Protein AF-A0A534VA38-F1 (afdb_monomer)

Radius of gyration: 31.65 Å; Cα contacts (8 Å, |Δi|>4): 161; chains: 1; bounding box: 47×106×85 Å

Nearest PDB structures (foldseek):
  6gz8-assembly1_A  TM=5.836E-01  e=7.427E-01  Bacillus subtilis subsp. subtilis str. 168
  6gzb-assembly2_B  TM=6.124E-01  e=1.346E+00  Bacillus subtilis subsp. subtilis str. 168
  6gzb-assembly4_D  TM=6.054E-01  e=1.346E+00  Bacillus subtilis subsp. subtilis str. 168
  4g1i-assembly1_A  TM=5.862E-01  e=1.874E+00  Salmonella enterica subsp. enterica serovar Typhimurium
  5fkv-assembly1_E  TM=4.059E-01  e=9.674E-01  Escherichia coli K-12

Foldseek 3Di:
DDDDDDDDPDDPDDPDPPDVDQDAPVRLQVVCVDPVVVLCFFPHWDQDPVHNLEIETEGEPSVQVDDQVVNQVVQLVSQVSSVVRGPVHDYFYAHNVPRHGQWDQDPPRHTPGGHHDPPPSDDDDDDDDPPPPPDDDDDDDDDDDDDDDDDD

Structure (mmCIF, N/CA/C/O backbone):
data_AF-A0A534VA38-F1
#
_entry.id   AF-A0A534VA38-F1
#
loop_
_atom_site.group_PDB
_atom_site.id
_atom_site.type_symbol
_atom_site.label_atom_id
_atom_site.label_alt_id
_atom_site.label_comp_id
_atom_site.label_asym_id
_atom_site.label_entity_id
_atom_site.label_seq_id
_atom_site.pdbx_PDB_ins_code
_atom_site.Cartn_x
_atom_site.Cartn_y
_atom_site.Cartn_z
_atom_site.occupancy
_atom_site.B_iso_or_equiv
_atom_site.auth_seq_id
_atom_site.auth_comp_id
_atom_site.auth_asym_id
_atom_site.auth_atom_id
_atom_site.pdbx_PDB_model_num
ATOM 1 N N . MET A 1 1 ? -17.160 29.986 -52.083 1.00 41.97 1 MET A N 1
ATOM 2 C CA . MET A 1 1 ? -15.938 30.400 -51.354 1.00 41.97 1 MET A CA 1
ATOM 3 C C . MET A 1 1 ? -16.277 31.728 -50.688 1.00 41.97 1 MET A C 1
ATOM 5 O O . MET A 1 1 ? -16.712 32.605 -51.406 1.00 41.97 1 MET A O 1
ATOM 9 N N . SER A 1 2 ? -16.278 31.955 -49.379 1.00 42.88 2 SER A N 1
ATOM 10 C CA . SER A 1 2 ? -15.737 31.223 -48.239 1.00 42.88 2 SER A CA 1
ATOM 11 C C . SER A 1 2 ? -16.537 31.623 -46.991 1.00 42.88 2 SER A C 1
ATOM 13 O O . SER A 1 2 ? -16.821 32.799 -46.785 1.00 42.88 2 SER A O 1
ATOM 15 N N . ARG A 1 3 ? -16.913 30.637 -46.170 1.00 48.59 3 ARG A N 1
ATOM 16 C CA . ARG A 1 3 ? -17.421 30.827 -44.805 1.00 48.59 3 ARG A CA 1
ATOM 17 C C . ARG A 1 3 ? -16.218 31.032 -43.886 1.00 48.59 3 ARG A C 1
ATOM 19 O O . ARG A 1 3 ? -15.395 30.126 -43.824 1.00 48.59 3 ARG A O 1
ATOM 26 N N . GLN A 1 4 ? -16.141 32.129 -43.136 1.00 45.59 4 GLN A N 1
ATOM 27 C CA . GLN A 1 4 ? -15.355 32.161 -41.898 1.00 45.59 4 GLN A CA 1
ATOM 28 C C . GLN A 1 4 ? -16.128 32.910 -40.810 1.00 45.59 4 GLN A C 1
ATOM 30 O O . GLN A 1 4 ? -16.212 34.132 -40.790 1.00 45.59 4 GLN A O 1
ATOM 35 N N . LEU A 1 5 ? -16.728 32.110 -39.927 1.00 49.44 5 LEU A N 1
ATOM 36 C CA . LEU A 1 5 ? -17.159 32.485 -38.587 1.00 49.44 5 LEU A C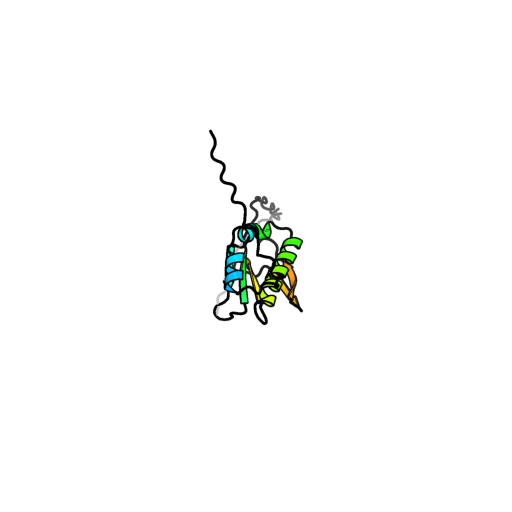A 1
ATOM 37 C C . LEU A 1 5 ? -15.902 32.596 -37.719 1.00 49.44 5 LEU A C 1
ATOM 39 O O . LEU A 1 5 ? -15.203 31.601 -37.538 1.00 49.44 5 LEU A O 1
ATOM 43 N N . ALA A 1 6 ? -15.627 33.779 -37.179 1.00 48.03 6 ALA A N 1
ATOM 44 C CA . ALA A 1 6 ? -14.653 33.959 -36.112 1.00 48.03 6 ALA A CA 1
ATOM 45 C C . ALA A 1 6 ? -15.415 34.130 -34.794 1.00 48.03 6 ALA A C 1
ATOM 47 O O . ALA A 1 6 ? -15.895 35.212 -34.472 1.00 48.03 6 ALA A O 1
ATOM 48 N N . VAL A 1 7 ? -15.543 33.036 -34.044 1.00 48.75 7 VAL A N 1
ATOM 49 C CA . VAL A 1 7 ? -15.891 33.066 -32.622 1.00 48.75 7 VAL A CA 1
ATOM 50 C C . VAL A 1 7 ? -14.813 32.268 -31.907 1.00 48.75 7 VAL A C 1
ATOM 52 O O . VAL A 1 7 ? -14.819 31.042 -31.939 1.00 48.75 7 VAL A O 1
ATOM 55 N N . VAL A 1 8 ? -13.871 32.966 -31.280 1.00 48.62 8 VAL A N 1
ATOM 56 C CA . VAL A 1 8 ? -13.000 32.386 -30.252 1.00 48.62 8 VAL A CA 1
ATOM 57 C C . VAL A 1 8 ? -13.015 33.353 -29.079 1.00 48.62 8 VAL A C 1
ATOM 59 O O . VAL A 1 8 ? -12.177 34.236 -28.949 1.00 48.62 8 VAL A O 1
ATOM 62 N N . ALA A 1 9 ? -14.042 33.205 -28.252 1.00 53.12 9 ALA A N 1
ATOM 63 C CA . ALA A 1 9 ? -14.133 33.814 -26.938 1.00 53.12 9 ALA A CA 1
ATOM 64 C C . ALA A 1 9 ? -14.552 32.717 -25.962 1.00 53.12 9 ALA A C 1
ATOM 66 O O . ALA A 1 9 ? -15.729 32.569 -25.658 1.00 53.12 9 ALA A O 1
ATOM 67 N N . LEU A 1 10 ? -13.592 31.905 -25.523 1.00 51.31 10 LEU A N 1
ATOM 68 C CA . LEU A 1 10 ? -13.728 31.135 -24.293 1.00 51.31 10 LEU A CA 1
ATOM 69 C C . LEU A 1 10 ? -12.355 30.610 -23.887 1.00 51.31 10 LEU A C 1
ATOM 71 O O . LEU A 1 10 ? -11.837 29.718 -24.542 1.00 51.31 10 LEU A O 1
ATOM 75 N N . LEU A 1 11 ? -11.773 31.196 -22.844 1.00 50.47 11 LEU A N 1
ATOM 76 C CA . LEU A 1 11 ? -10.856 30.552 -21.892 1.00 50.47 11 LEU A CA 1
ATOM 77 C C . LEU A 1 11 ? -10.619 31.541 -20.736 1.00 50.47 11 LEU A C 1
ATOM 79 O O . LEU A 1 11 ? -9.504 31.946 -20.424 1.00 50.47 11 LEU A O 1
ATOM 83 N N . ALA A 1 12 ? -11.723 31.974 -20.126 1.00 50.97 12 ALA A N 1
ATOM 84 C CA . ALA A 1 12 ? -11.720 32.583 -18.807 1.00 50.97 12 ALA A CA 1
ATOM 85 C C . ALA A 1 12 ? -12.235 31.533 -17.817 1.00 50.97 12 ALA A C 1
ATOM 87 O O . ALA A 1 12 ? -13.340 31.023 -17.982 1.00 50.97 12 ALA A O 1
ATOM 88 N N . GLY A 1 13 ? -11.432 31.245 -16.795 1.00 47.72 13 GLY A N 1
ATOM 89 C CA . GLY A 1 13 ? -11.852 30.504 -15.608 1.00 47.72 13 GLY A CA 1
ATOM 90 C C . GLY A 1 13 ? -11.360 29.064 -15.563 1.00 47.72 13 GLY A C 1
ATOM 91 O O . GLY A 1 13 ? -11.971 28.197 -16.167 1.00 47.72 13 GLY A O 1
ATOM 92 N N . LEU A 1 14 ? -10.270 28.834 -14.820 1.00 46.56 14 LEU A N 1
ATOM 93 C CA . LEU A 1 14 ? -10.012 27.662 -13.956 1.00 46.56 14 LEU A CA 1
ATOM 94 C C . LEU A 1 14 ? -8.657 27.855 -13.236 1.00 46.56 14 LEU A C 1
ATOM 96 O O . LEU A 1 14 ? -7.781 27.001 -13.245 1.00 46.56 14 LEU A O 1
ATOM 100 N N . GLY A 1 15 ? -8.463 29.030 -12.632 1.00 47.91 15 GLY A N 1
ATOM 101 C CA . GLY A 1 15 ? -7.342 29.316 -11.733 1.00 47.91 15 GLY A CA 1
ATOM 102 C C . GLY A 1 15 ? -7.825 29.335 -10.287 1.00 47.91 15 GLY A C 1
ATOM 103 O O . GLY A 1 15 ? -7.873 30.397 -9.678 1.00 47.91 15 GLY A O 1
ATOM 104 N N . GLY A 1 16 ? -8.272 28.189 -9.770 1.00 43.69 16 GLY A N 1
ATOM 105 C CA . GLY A 1 16 ? -8.520 28.007 -8.337 1.00 43.69 16 GLY A CA 1
ATOM 106 C C . GLY A 1 16 ? -7.229 27.576 -7.630 1.00 43.69 16 GLY A C 1
ATOM 107 O O . GLY A 1 16 ? -6.406 26.907 -8.258 1.00 43.69 16 GLY A O 1
ATOM 108 N N . PRO A 1 17 ? -7.015 27.939 -6.352 1.00 48.00 17 PRO A N 1
ATOM 109 C CA . PRO A 1 17 ? -5.845 27.490 -5.609 1.00 48.00 17 PRO A CA 1
ATOM 110 C C . PRO A 1 17 ? -5.873 25.961 -5.545 1.00 48.00 17 PRO A C 1
ATOM 112 O O . PRO A 1 17 ? -6.922 25.376 -5.275 1.00 48.00 17 PRO A O 1
ATOM 115 N N . ALA A 1 18 ? -4.734 25.318 -5.801 1.00 51.53 18 ALA A N 1
ATOM 116 C CA . ALA A 1 18 ? -4.559 23.887 -5.603 1.00 51.53 18 ALA A CA 1
ATOM 117 C C . ALA A 1 18 ? -4.706 23.570 -4.105 1.00 51.53 18 ALA A C 1
ATOM 119 O O . ALA A 1 18 ? -3.726 23.488 -3.367 1.00 51.53 18 ALA A O 1
ATOM 120 N N . ALA A 1 19 ? -5.946 23.445 -3.634 1.00 44.72 19 ALA A N 1
ATOM 121 C CA . ALA A 1 19 ? -6.237 22.737 -2.407 1.00 44.72 19 ALA A CA 1
ATOM 122 C C . ALA A 1 19 ? -5.613 21.355 -2.582 1.00 44.72 19 ALA A C 1
ATOM 124 O O . ALA A 1 19 ? -5.896 20.685 -3.567 1.00 44.72 19 ALA A O 1
ATOM 125 N N . ALA A 1 20 ? -4.730 20.937 -1.682 1.00 55.28 20 ALA A N 1
ATOM 126 C CA . ALA A 1 20 ? -4.349 19.537 -1.596 1.00 55.28 20 ALA A CA 1
ATOM 127 C C . ALA A 1 20 ? -5.652 18.750 -1.384 1.00 55.28 20 ALA A C 1
ATOM 129 O O . ALA A 1 20 ? -6.248 18.799 -0.308 1.00 55.28 20 ALA A O 1
ATOM 130 N N . HIS A 1 21 ? -6.185 18.190 -2.467 1.00 65.25 21 HIS A N 1
ATOM 131 C CA . HIS A 1 21 ? -7.550 17.694 -2.503 1.00 65.25 21 HIS A CA 1
ATOM 132 C C . HIS A 1 21 ? -7.636 16.498 -1.552 1.00 65.25 21 HIS A C 1
ATOM 134 O O . HIS A 1 21 ? -7.010 15.468 -1.799 1.00 65.25 21 HIS A O 1
ATOM 140 N N . TRP A 1 22 ? -8.400 16.638 -0.467 1.00 82.44 22 TRP A N 1
ATOM 141 C CA . TRP A 1 22 ? -8.819 15.490 0.329 1.00 82.44 22 TRP A CA 1
ATOM 142 C C . TRP A 1 22 ? -9.611 14.544 -0.579 1.00 82.44 22 TRP A C 1
ATOM 144 O O . TRP A 1 22 ? -10.569 14.955 -1.237 1.00 82.44 22 TRP A O 1
ATOM 154 N N . LEU A 1 23 ? -9.195 13.285 -0.630 1.00 89.88 23 LEU A N 1
ATOM 155 C CA . LEU A 1 23 ? -9.859 12.216 -1.360 1.00 89.88 23 LEU A CA 1
ATOM 156 C C . LEU A 1 23 ? -10.719 11.416 -0.391 1.00 89.88 23 LEU A C 1
ATOM 158 O O . LEU A 1 23 ? -10.258 11.011 0.677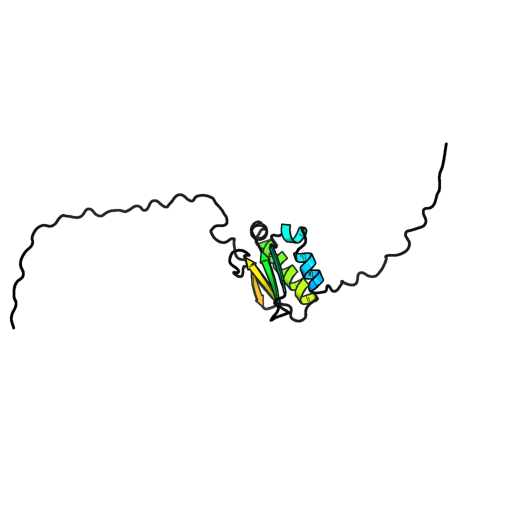 1.00 89.88 23 LEU A O 1
ATOM 162 N N . SER A 1 24 ? -11.961 11.133 -0.778 1.00 92.62 24 SER A N 1
ATOM 163 C CA . SER A 1 24 ? -12.753 10.162 -0.032 1.00 92.62 24 SER A CA 1
ATOM 164 C C . SER A 1 24 ? -12.089 8.778 -0.095 1.00 92.62 24 SER A C 1
ATOM 166 O O . SER A 1 24 ? -11.405 8.461 -1.078 1.00 92.62 24 SER A O 1
ATOM 168 N N . PRO A 1 25 ? -12.304 7.915 0.911 1.00 93.31 25 PRO A N 1
ATOM 169 C CA . PRO A 1 25 ? -11.849 6.529 0.862 1.00 93.31 25 PRO A CA 1
ATOM 170 C C . PRO A 1 25 ? -12.231 5.810 -0.436 1.00 93.31 25 PRO A C 1
ATOM 172 O O . PRO A 1 25 ? -11.432 5.078 -1.010 1.00 93.31 25 PRO A O 1
ATOM 175 N N . GLU A 1 26 ? -13.441 6.058 -0.924 1.00 94.19 26 GLU A N 1
ATOM 176 C CA . GLU A 1 26 ? -13.994 5.463 -2.134 1.00 94.19 26 GLU A CA 1
ATOM 177 C C . GLU A 1 26 ? -13.261 5.958 -3.393 1.00 94.19 26 GLU A C 1
ATOM 179 O O . GLU A 1 26 ? -13.010 5.170 -4.303 1.00 94.19 26 GLU A O 1
ATOM 184 N N . ALA A 1 27 ? -12.833 7.226 -3.426 1.00 94.75 27 ALA A N 1
ATOM 185 C CA . ALA A 1 27 ? -12.008 7.756 -4.512 1.00 94.75 27 ALA A CA 1
ATOM 186 C C . ALA A 1 27 ? -10.600 7.135 -4.522 1.00 94.75 27 ALA A C 1
ATOM 188 O O . ALA A 1 27 ? -10.076 6.817 -5.589 1.00 94.75 27 ALA A O 1
ATOM 189 N N . ILE A 1 28 ? -10.007 6.904 -3.343 1.00 95.50 28 ILE A N 1
ATOM 190 C CA . ILE A 1 28 ? -8.715 6.208 -3.218 1.00 95.50 28 ILE A CA 1
ATOM 191 C C . ILE A 1 28 ? -8.837 4.764 -3.723 1.00 95.50 28 ILE A C 1
ATOM 193 O O . ILE A 1 28 ? -7.968 4.295 -4.457 1.00 95.50 28 ILE A O 1
ATOM 197 N N . LEU A 1 29 ? -9.921 4.062 -3.376 1.00 96.12 29 LEU A N 1
ATOM 198 C CA . LEU A 1 29 ? -10.181 2.708 -3.874 1.00 96.12 29 LEU A CA 1
ATOM 199 C C . LEU A 1 29 ? -10.336 2.687 -5.400 1.00 96.12 29 LEU A C 1
ATOM 201 O O . LEU A 1 29 ? -9.672 1.892 -6.059 1.00 96.12 29 LEU A O 1
ATOM 205 N N . ALA A 1 30 ? -11.113 3.612 -5.971 1.00 94.62 30 ALA A N 1
ATOM 206 C CA . ALA A 1 30 ? -11.258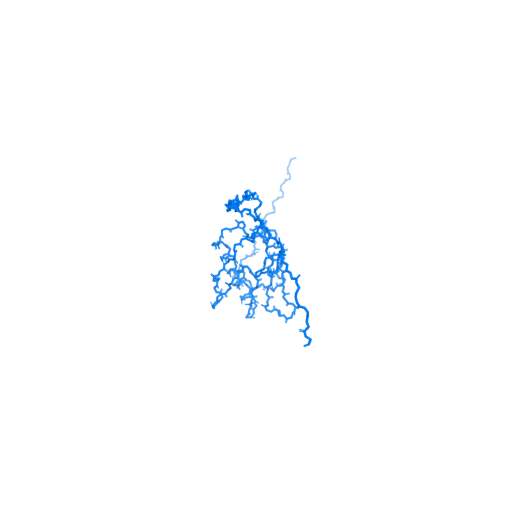 3.733 -7.422 1.00 94.62 30 ALA A CA 1
ATOM 207 C C . ALA A 1 30 ? -9.913 4.000 -8.125 1.00 94.62 30 ALA A C 1
ATOM 209 O O . ALA A 1 30 ? -9.644 3.452 -9.194 1.00 94.62 30 ALA A O 1
ATOM 210 N N . GLN A 1 31 ? -9.030 4.796 -7.512 1.00 93.62 31 GLN A N 1
ATOM 211 C CA . GLN A 1 31 ? -7.676 5.013 -8.020 1.00 93.62 31 GLN A CA 1
ATOM 212 C C . GLN A 1 31 ? -6.826 3.735 -7.958 1.00 93.62 31 GLN A C 1
ATOM 214 O O . GLN A 1 31 ? -6.074 3.458 -8.891 1.00 93.62 31 GLN A O 1
ATOM 219 N N . LEU A 1 32 ? -6.937 2.942 -6.893 1.00 95.50 32 LEU A N 1
ATOM 220 C CA . LEU A 1 32 ? -6.211 1.675 -6.757 1.00 95.50 32 LEU A CA 1
ATOM 221 C C . LEU A 1 32 ? -6.735 0.571 -7.687 1.00 95.50 32 LEU A C 1
ATOM 223 O O . LEU A 1 32 ? -5.996 -0.365 -7.982 1.00 95.50 32 LEU A O 1
ATOM 227 N N . ASP A 1 33 ? -7.961 0.702 -8.189 1.00 93.19 33 ASP A N 1
ATOM 228 C CA . ASP A 1 33 ? -8.518 -0.181 -9.217 1.00 93.19 33 ASP A CA 1
ATOM 229 C C . ASP A 1 33 ? -8.215 0.270 -10.655 1.00 93.19 33 ASP A C 1
ATOM 231 O O . ASP A 1 33 ? -8.493 -0.472 -11.597 1.00 93.19 33 ASP A O 1
ATOM 235 N N . SER A 1 34 ? -7.604 1.444 -10.839 1.00 92.69 34 SER A N 1
ATOM 236 C CA . SER A 1 34 ? -7.271 1.990 -12.159 1.00 92.69 34 SER A CA 1
ATOM 237 C C . SER A 1 34 ? -6.123 1.250 -12.863 1.00 92.69 34 SER A C 1
ATOM 239 O O . SER A 1 34 ? -5.243 0.677 -12.219 1.00 92.69 34 SER A O 1
ATOM 241 N N . GLU A 1 35 ? -6.076 1.337 -14.197 1.00 93.31 35 GLU A N 1
ATOM 242 C CA . GLU A 1 35 ? -5.012 0.750 -15.034 1.00 93.31 35 GLU A CA 1
ATOM 243 C C . GLU A 1 35 ? -3.579 1.076 -14.554 1.00 93.31 35 GLU A C 1
ATOM 245 O O . GLU A 1 35 ? -2.771 0.153 -14.430 1.00 93.31 35 GLU A O 1
ATOM 250 N N . PRO A 1 36 ? -3.230 2.329 -14.186 1.00 91.31 36 PRO A N 1
ATOM 251 C CA . PRO A 1 36 ? -1.919 2.624 -13.607 1.00 91.31 36 PRO A CA 1
ATOM 252 C C . PRO A 1 36 ? -1.595 1.816 -12.344 1.00 91.31 36 PRO A C 1
ATOM 254 O O . PRO A 1 36 ? -0.461 1.371 -12.171 1.00 91.31 36 PRO A O 1
ATOM 257 N N . ALA A 1 37 ? -2.570 1.602 -11.458 1.00 91.50 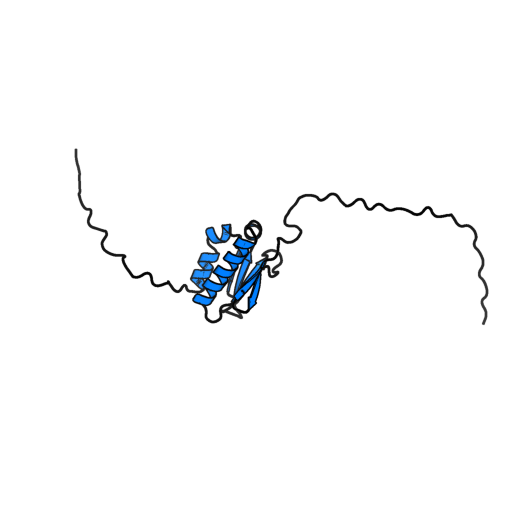37 ALA A N 1
ATOM 258 C CA . ALA A 1 37 ? -2.374 0.798 -10.256 1.00 91.50 37 ALA A CA 1
ATOM 259 C C . ALA A 1 37 ? -2.264 -0.700 -10.589 1.00 9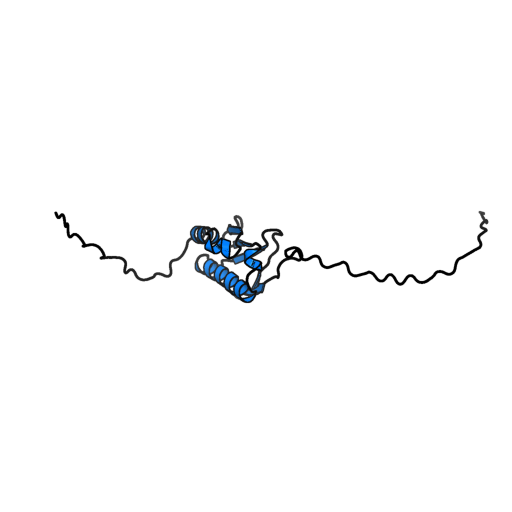1.50 37 ALA A C 1
ATOM 261 O O . ALA A 1 37 ? -1.427 -1.398 -10.009 1.00 91.50 37 ALA A O 1
ATOM 262 N N . ARG A 1 38 ? -3.025 -1.181 -11.582 1.00 93.19 38 ARG A N 1
ATOM 263 C CA . ARG A 1 38 ? -2.894 -2.546 -12.121 1.00 93.19 38 ARG A CA 1
ATOM 264 C C . ARG A 1 38 ? -1.504 -2.801 -12.699 1.00 93.19 38 ARG A C 1
ATOM 266 O O . ARG A 1 38 ? -0.917 -3.846 -12.427 1.00 93.19 38 ARG A O 1
ATOM 273 N N . ALA A 1 39 ? -0.922 -1.823 -13.393 1.00 92.31 39 ALA A N 1
ATOM 274 C CA . ALA A 1 39 ? 0.445 -1.905 -13.912 1.00 92.31 39 ALA A CA 1
ATOM 275 C C . ALA A 1 39 ? 1.513 -2.002 -12.803 1.00 92.31 39 ALA A C 1
ATOM 277 O O . ALA A 1 39 ? 2.572 -2.591 -13.014 1.00 92.31 39 ALA A O 1
ATOM 278 N N . LEU A 1 40 ? 1.229 -1.479 -11.603 1.00 92.62 40 LEU A N 1
ATOM 279 C CA . LEU A 1 40 ? 2.061 -1.651 -10.401 1.00 92.62 40 LEU A CA 1
ATOM 280 C C . LEU A 1 40 ? 1.810 -2.991 -9.683 1.00 92.62 40 LEU A C 1
ATOM 282 O O . LEU A 1 40 ? 2.384 -3.251 -8.624 1.00 92.62 40 LEU A O 1
ATOM 286 N N . GLY A 1 41 ? 0.952 -3.842 -10.245 1.00 96.25 41 GLY A N 1
ATOM 287 C CA . GLY A 1 41 ? 0.606 -5.150 -9.711 1.00 96.25 41 GLY A CA 1
ATOM 288 C C . GLY A 1 41 ? -0.452 -5.133 -8.619 1.00 96.25 41 GLY A C 1
ATOM 289 O O . GLY A 1 41 ? -0.530 -6.109 -7.882 1.00 96.25 41 GLY A O 1
ATOM 290 N N . VAL A 1 42 ? -1.255 -4.074 -8.476 1.00 97.94 42 VAL A N 1
ATOM 291 C CA . VAL A 1 42 ? -2.447 -4.129 -7.616 1.00 97.94 42 VAL A CA 1
ATOM 292 C C . VAL A 1 42 ? -3.490 -5.031 -8.276 1.00 97.94 42 VAL A C 1
ATOM 294 O O . VAL A 1 42 ? -3.899 -4.796 -9.407 1.00 97.94 42 VAL A O 1
ATOM 297 N N . GLU A 1 43 ? -3.935 -6.068 -7.574 1.00 97.62 43 GLU A N 1
ATOM 298 C CA . GLU A 1 43 ? -4.983 -6.980 -8.048 1.00 97.62 43 GLU A CA 1
ATOM 299 C C . GLU A 1 43 ? -6.353 -6.669 -7.442 1.00 97.62 43 GLU A C 1
ATOM 301 O O . GLU A 1 43 ? -7.397 -6.903 -8.059 1.00 97.62 43 GLU A O 1
ATOM 306 N N . ARG A 1 44 ? -6.369 -6.143 -6.220 1.00 96.75 44 ARG A N 1
ATOM 307 C CA . ARG A 1 44 ? -7.588 -5.701 -5.545 1.00 96.75 44 ARG A CA 1
ATOM 308 C C . ARG A 1 44 ? -7.219 -4.757 -4.415 1.00 96.75 44 ARG A C 1
ATOM 310 O O . ARG A 1 44 ? -6.310 -5.058 -3.645 1.00 96.75 44 ARG A O 1
ATOM 317 N N . ALA A 1 45 ? -7.980 -3.688 -4.249 1.00 97.38 45 ALA A N 1
ATOM 318 C CA . ALA A 1 45 ? -7.954 -2.876 -3.043 1.00 97.38 45 ALA A CA 1
ATOM 319 C C . ALA A 1 45 ? -9.340 -2.872 -2.398 1.00 97.38 45 ALA A C 1
ATOM 321 O O . ALA A 1 45 ? -10.356 -2.844 -3.085 1.00 97.38 45 ALA A O 1
ATOM 322 N N . ALA A 1 46 ? -9.389 -2.942 -1.074 1.00 96.81 46 ALA A N 1
ATOM 323 C CA . ALA A 1 46 ? -10.641 -2.874 -0.337 1.00 96.81 46 ALA A CA 1
ATOM 324 C C . ALA A 1 46 ? -10.419 -2.273 1.045 1.00 96.81 46 ALA A C 1
ATOM 326 O O . ALA A 1 46 ? -9.373 -2.460 1.665 1.00 96.81 46 ALA A O 1
ATOM 327 N N . ARG A 1 47 ? -11.441 -1.588 1.546 1.00 96.31 47 ARG A N 1
ATOM 328 C CA . ARG A 1 47 ? -11.524 -1.209 2.953 1.00 96.31 47 ARG A CA 1
ATOM 329 C C . ARG A 1 47 ? -12.069 -2.393 3.743 1.00 96.31 47 ARG A C 1
ATOM 331 O O . ARG A 1 47 ? -13.026 -3.025 3.301 1.00 96.31 47 ARG A O 1
ATOM 338 N N . ASP A 1 48 ? -11.476 -2.692 4.892 1.00 94.81 48 ASP A N 1
ATOM 339 C CA . ASP A 1 48 ? -12.020 -3.722 5.777 1.00 94.81 48 ASP A CA 1
ATOM 340 C C . ASP A 1 48 ? -13.354 -3.252 6.377 1.00 94.81 48 ASP A C 1
ATOM 342 O O . ASP A 1 48 ? -13.470 -2.129 6.871 1.00 94.81 48 ASP A O 1
ATOM 346 N N . GLU A 1 49 ? -14.375 -4.107 6.328 1.00 91.62 49 GLU A N 1
ATOM 347 C CA . GLU A 1 49 ? -15.727 -3.756 6.783 1.00 91.62 49 GLU A CA 1
ATOM 348 C C . GLU A 1 49 ? -15.799 -3.598 8.306 1.00 91.62 49 GLU A C 1
ATOM 350 O O . GLU A 1 49 ? -16.497 -2.721 8.814 1.00 91.62 49 GLU A O 1
ATOM 355 N N . LYS A 1 50 ? -15.050 -4.427 9.044 1.00 93.81 50 LYS A N 1
ATOM 356 C CA . LYS A 1 50 ? -15.010 -4.403 10.516 1.00 93.81 50 LYS A CA 1
ATOM 357 C C . LYS A 1 50 ? -14.108 -3.289 11.035 1.00 93.81 50 LYS A C 1
ATOM 359 O O . LYS A 1 50 ? -14.325 -2.764 12.124 1.00 93.81 50 LYS A O 1
ATOM 364 N N . THR A 1 51 ? -13.103 -2.925 10.247 1.00 94.44 51 THR A N 1
ATOM 365 C CA . THR A 1 51 ? -12.095 -1.921 10.565 1.00 94.44 51 THR A CA 1
ATOM 366 C C . THR A 1 51 ? -12.011 -0.904 9.425 1.00 94.44 51 THR A C 1
ATOM 368 O O . THR A 1 51 ? -11.067 -0.948 8.641 1.00 94.44 51 THR A O 1
ATOM 371 N N . PRO A 1 52 ? -12.922 0.085 9.344 1.00 92.88 52 PRO A N 1
ATOM 372 C CA . PRO A 1 52 ? -12.954 1.031 8.223 1.00 92.88 52 PRO A CA 1
ATOM 373 C C . PRO A 1 52 ? -11.673 1.859 8.040 1.00 92.88 52 PRO A C 1
ATOM 375 O O . PRO A 1 52 ? -11.413 2.386 6.968 1.00 92.88 52 PRO A O 1
ATOM 378 N N . ARG A 1 53 ? -10.830 1.971 9.071 1.00 95.62 53 ARG A N 1
ATOM 379 C CA . ARG A 1 53 ? -9.508 2.610 8.962 1.00 95.62 53 ARG A CA 1
ATOM 380 C C . ARG A 1 53 ? -8.440 1.731 8.303 1.00 95.62 53 ARG A C 1
ATOM 382 O O . ARG A 1 53 ? -7.325 2.206 8.113 1.00 95.62 53 ARG A O 1
ATOM 389 N N . LEU A 1 54 ? -8.725 0.463 8.016 1.00 96.94 54 LEU A N 1
ATOM 390 C CA . LEU A 1 54 ? -7.798 -0.477 7.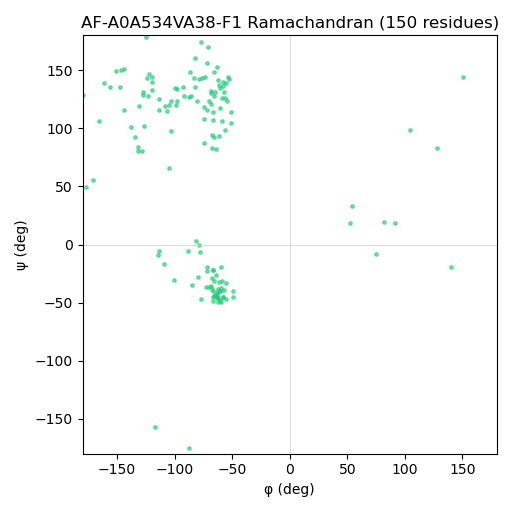395 1.00 96.94 54 LEU A CA 1
ATOM 391 C C . LEU A 1 54 ? -8.077 -0.573 5.894 1.00 96.94 54 LEU A C 1
ATOM 393 O O . LEU A 1 54 ? -9.155 -0.988 5.471 1.00 96.94 54 LEU A O 1
ATOM 397 N N . LEU A 1 55 ? -7.064 -0.234 5.104 1.00 97.88 55 LEU A N 1
ATOM 398 C CA . LEU A 1 55 ? -7.011 -0.474 3.671 1.00 97.88 55 LEU A CA 1
ATOM 399 C C . LEU A 1 55 ? -6.197 -1.745 3.406 1.00 97.88 55 LEU A C 1
ATOM 401 O O . LEU A 1 55 ? -5.034 -1.842 3.794 1.00 97.88 55 LEU A O 1
ATOM 405 N N . VAL A 1 56 ? -6.800 -2.714 2.727 1.00 98.00 56 VAL A N 1
ATOM 406 C CA . VAL A 1 56 ? -6.151 -3.952 2.293 1.00 98.00 56 VAL A CA 1
ATOM 407 C C . VAL A 1 56 ? -5.882 -3.869 0.797 1.00 98.00 56 VAL A C 1
ATOM 409 O O . VAL A 1 56 ? -6.812 -3.751 0.002 1.00 98.00 56 VAL A O 1
ATOM 412 N N . ILE A 1 57 ? -4.613 -3.966 0.411 1.00 98.31 57 ILE A N 1
ATOM 413 C CA . ILE A 1 57 ? -4.162 -3.977 -0.982 1.00 98.31 57 ILE A CA 1
ATOM 414 C C . ILE A 1 57 ? -3.578 -5.358 -1.271 1.00 98.31 57 ILE A C 1
ATOM 416 O O . ILE A 1 57 ? -2.578 -5.757 -0.678 1.00 98.31 57 ILE A O 1
ATOM 420 N N . ARG A 1 58 ? -4.206 -6.098 -2.179 1.00 98.38 58 ARG A N 1
ATOM 421 C CA . ARG A 1 58 ? -3.710 -7.377 -2.687 1.00 98.38 58 ARG A CA 1
ATOM 422 C C . ARG A 1 58 ? -2.887 -7.134 -3.935 1.00 98.38 58 ARG A C 1
ATOM 424 O O . ARG A 1 58 ? -3.357 -6.463 -4.854 1.00 98.38 58 ARG A O 1
ATOM 431 N N . VAL A 1 59 ? -1.674 -7.671 -3.950 1.00 98.31 59 VAL A N 1
ATOM 432 C CA . VAL A 1 59 ? -0.700 -7.465 -5.018 1.00 98.31 59 VAL A CA 1
ATOM 433 C C . VAL A 1 59 ? -0.246 -8.775 -5.653 1.00 98.31 59 VAL A C 1
ATOM 435 O O . VAL A 1 59 ? -0.147 -9.804 -4.984 1.00 98.31 59 VAL A O 1
ATOM 438 N N . GLY A 1 60 ? 0.036 -8.702 -6.948 1.00 96.38 60 GLY A N 1
ATOM 439 C CA . GLY A 1 60 ? 0.418 -9.812 -7.812 1.00 96.38 60 GLY A CA 1
ATOM 440 C C . GLY A 1 60 ? 1.815 -9.684 -8.400 1.00 96.38 60 GLY A C 1
ATOM 441 O O . GLY A 1 60 ? 2.674 -8.962 -7.897 1.00 96.38 60 GLY A O 1
ATOM 442 N N . ASP A 1 61 ? 2.052 -10.359 -9.521 1.00 94.81 61 ASP A N 1
ATOM 443 C CA . ASP A 1 61 ? 3.386 -10.452 -10.129 1.00 94.81 61 ASP A CA 1
ATOM 444 C C . ASP A 1 61 ? 3.971 -9.090 -10.548 1.00 94.81 61 ASP A C 1
ATOM 446 O O . ASP A 1 61 ? 5.177 -8.874 -10.412 1.00 94.81 61 ASP A O 1
ATOM 450 N N . GLY A 1 62 ? 3.131 -8.129 -10.957 1.00 95.12 62 GLY A N 1
ATOM 451 C CA . GLY A 1 62 ? 3.569 -6.763 -11.280 1.00 95.12 62 GLY A CA 1
ATOM 452 C C . GLY A 1 62 ? 4.259 -6.056 -10.107 1.00 95.12 62 GLY A C 1
ATOM 453 O O . GLY A 1 62 ? 5.215 -5.307 -10.305 1.00 95.12 62 GLY A O 1
ATOM 454 N N . TRP A 1 63 ? 3.857 -6.368 -8.871 1.00 97.25 63 TRP A N 1
ATOM 455 C CA . TRP A 1 63 ? 4.513 -5.854 -7.674 1.00 97.25 63 TRP A CA 1
ATOM 456 C C . TRP A 1 63 ? 5.924 -6.410 -7.556 1.00 97.25 63 TRP A C 1
ATOM 458 O O . TRP A 1 63 ? 6.881 -5.660 -7.379 1.00 97.25 63 TRP A O 1
ATOM 468 N N . TYR A 1 64 ? 6.071 -7.724 -7.708 1.00 96.56 64 TYR A N 1
ATOM 469 C CA . TYR A 1 64 ? 7.350 -8.417 -7.575 1.00 96.56 64 TYR A CA 1
ATOM 470 C C . TYR A 1 64 ? 8.323 -8.157 -8.724 1.00 96.56 64 TYR A C 1
ATOM 472 O O . TYR A 1 64 ? 9.532 -8.263 -8.524 1.00 96.56 64 TYR A O 1
ATOM 480 N N . ALA A 1 65 ? 7.820 -7.763 -9.894 1.00 95.38 65 ALA A N 1
ATOM 481 C CA . ALA A 1 65 ? 8.643 -7.292 -11.000 1.00 95.38 65 ALA A CA 1
ATOM 482 C C . ALA A 1 65 ? 9.348 -5.958 -10.681 1.00 95.38 65 ALA A C 1
ATOM 484 O O . ALA A 1 65 ? 10.373 -5.634 -11.286 1.00 95.38 65 ALA A O 1
ATOM 485 N N . MET A 1 66 ? 8.839 -5.179 -9.718 1.00 95.69 66 MET A N 1
ATOM 486 C CA . MET A 1 66 ? 9.473 -3.931 -9.308 1.00 95.69 66 MET A CA 1
ATOM 487 C C . MET A 1 66 ? 10.676 -4.159 -8.375 1.00 95.69 66 MET A C 1
ATOM 489 O O . MET A 1 66 ? 10.612 -4.959 -7.431 1.00 95.69 66 MET A O 1
ATOM 493 N N . PRO A 1 67 ? 11.751 -3.357 -8.524 1.00 95.62 67 PRO A N 1
ATOM 494 C CA . PRO A 1 67 ? 12.842 -3.323 -7.559 1.00 95.62 67 PRO A CA 1
ATOM 495 C C . PRO A 1 67 ? 12.338 -3.085 -6.132 1.00 95.62 67 PRO A C 1
ATOM 497 O O . PRO A 1 67 ? 11.446 -2.265 -5.903 1.00 95.62 67 PRO A O 1
ATOM 500 N N . ALA A 1 68 ? 12.961 -3.739 -5.149 1.00 95.50 68 ALA A N 1
ATOM 501 C CA . ALA A 1 68 ? 12.554 -3.644 -3.745 1.00 95.50 68 ALA A CA 1
ATOM 502 C C . ALA A 1 68 ? 12.515 -2.194 -3.219 1.00 95.50 68 ALA A C 1
ATOM 504 O O . ALA A 1 68 ? 11.664 -1.857 -2.403 1.00 95.50 68 ALA A O 1
ATOM 505 N N . ALA A 1 69 ? 13.403 -1.313 -3.693 1.00 94.00 69 ALA A N 1
ATOM 506 C CA . ALA A 1 69 ? 13.372 0.110 -3.346 1.00 94.00 69 ALA A CA 1
ATOM 507 C C . ALA A 1 69 ? 12.084 0.802 -3.830 1.00 94.00 69 ALA A C 1
ATOM 509 O O . ALA A 1 69 ? 11.428 1.476 -3.042 1.00 94.00 69 ALA A O 1
ATOM 510 N N . LYS A 1 70 ? 11.664 0.562 -5.082 1.00 95.62 70 LYS A N 1
ATOM 511 C CA . LYS A 1 70 ? 10.409 1.111 -5.623 1.00 95.62 70 LYS A CA 1
ATOM 512 C C . LYS A 1 70 ? 9.194 0.579 -4.873 1.00 95.62 70 LYS A C 1
ATOM 514 O O . LYS A 1 70 ? 8.303 1.352 -4.546 1.00 95.62 70 LYS A O 1
ATOM 519 N N . ARG A 1 71 ? 9.192 -0.713 -4.533 1.00 97.50 71 ARG A N 1
ATOM 520 C CA . ARG A 1 71 ? 8.149 -1.320 -3.696 1.00 97.50 71 ARG A CA 1
ATOM 521 C C . ARG A 1 71 ? 8.031 -0.636 -2.333 1.00 97.50 71 ARG A C 1
ATOM 523 O O . ARG A 1 71 ? 6.929 -0.301 -1.915 1.00 97.50 71 ARG A O 1
ATOM 530 N N . ARG A 1 72 ? 9.158 -0.368 -1.661 1.00 96.50 72 ARG A N 1
ATOM 531 C CA . ARG A 1 72 ? 9.165 0.380 -0.390 1.00 96.50 72 ARG A CA 1
ATOM 532 C C . ARG A 1 72 ? 8.567 1.775 -0.555 1.00 96.50 72 ARG A C 1
ATOM 534 O O . ARG A 1 72 ? 7.680 2.137 0.211 1.00 96.50 72 ARG A O 1
ATOM 541 N N . THR A 1 73 ? 9.006 2.527 -1.564 1.00 95.44 73 THR A N 1
ATOM 542 C CA . THR A 1 73 ? 8.463 3.862 -1.856 1.00 95.44 73 THR A CA 1
ATOM 543 C C . THR A 1 73 ? 6.961 3.809 -2.122 1.00 95.44 73 THR A C 1
ATOM 545 O O . THR A 1 73 ? 6.214 4.592 -1.546 1.00 95.44 73 THR A O 1
ATOM 548 N N . GLN A 1 74 ? 6.505 2.853 -2.930 1.00 97.19 74 GLN A N 1
ATOM 549 C CA . GLN A 1 74 ? 5.097 2.714 -3.285 1.00 97.19 74 GLN A CA 1
ATOM 550 C C . GLN A 1 74 ? 4.222 2.351 -2.077 1.00 97.19 74 GLN A C 1
ATOM 552 O O . GLN A 1 74 ? 3.172 2.958 -1.879 1.00 97.19 74 GLN A O 1
ATOM 557 N N . ALA A 1 75 ? 4.660 1.406 -1.239 1.00 97.00 75 ALA A N 1
ATOM 558 C CA . ALA A 1 75 ? 3.949 1.065 -0.007 1.00 97.00 75 ALA A CA 1
ATOM 559 C C . ALA A 1 75 ? 3.887 2.246 0.972 1.00 97.00 75 ALA A C 1
ATOM 561 O O . ALA A 1 75 ? 2.856 2.457 1.611 1.00 97.00 75 ALA A O 1
ATOM 562 N N . GLY A 1 76 ? 4.968 3.028 1.066 1.00 95.94 76 GLY A N 1
ATOM 563 C CA . GLY A 1 76 ? 4.989 4.268 1.838 1.00 95.94 76 GLY A CA 1
ATOM 564 C C . GLY A 1 76 ? 3.967 5.278 1.316 1.00 95.94 76 GLY A C 1
ATOM 565 O O . GLY A 1 76 ? 3.157 5.773 2.094 1.00 95.94 76 GLY A O 1
ATOM 566 N N . ALA A 1 77 ? 3.937 5.502 0.000 1.00 95.38 77 ALA A N 1
ATOM 567 C CA . ALA A 1 77 ? 2.994 6.418 -0.637 1.00 95.38 77 ALA A CA 1
ATOM 568 C C . ALA A 1 77 ? 1.530 6.007 -0.413 1.00 95.38 77 ALA A C 1
ATOM 570 O O . ALA A 1 77 ? 0.690 6.860 -0.143 1.00 95.38 77 ALA A O 1
ATOM 571 N N . TRP A 1 78 ? 1.210 4.709 -0.464 1.00 96.62 78 TRP A N 1
ATOM 572 C CA . TRP A 1 78 ? -0.137 4.227 -0.138 1.00 96.62 78 TRP A CA 1
ATOM 573 C C . TRP A 1 78 ? -0.520 4.497 1.317 1.00 96.62 78 TRP A C 1
ATOM 575 O O . TRP A 1 78 ? -1.636 4.942 1.582 1.00 96.62 78 TRP A O 1
ATOM 585 N N . LEU A 1 79 ? 0.392 4.247 2.262 1.00 96.00 79 LEU A N 1
ATOM 586 C CA . LEU A 1 79 ? 0.135 4.520 3.674 1.00 96.00 79 LEU A CA 1
ATOM 587 C C . LEU A 1 79 ? -0.037 6.016 3.943 1.00 96.00 79 LEU A C 1
ATOM 589 O O . LEU A 1 79 ? -0.937 6.395 4.689 1.00 96.00 79 LEU A O 1
ATOM 593 N N . GLU A 1 80 ? 0.807 6.854 3.349 1.00 94.38 80 GLU A N 1
ATOM 594 C CA . GLU A 1 80 ? 0.728 8.306 3.478 1.00 94.38 80 GLU A CA 1
ATOM 595 C C . GLU A 1 80 ? -0.585 8.839 2.905 1.00 94.38 80 GLU A C 1
ATOM 597 O O . GLU A 1 80 ? -1.318 9.532 3.610 1.00 94.38 80 GLU A O 1
ATOM 602 N N . LEU A 1 81 ? -0.932 8.433 1.679 1.00 94.69 81 LEU A N 1
ATOM 603 C CA . LEU A 1 81 ? -2.189 8.797 1.030 1.00 94.69 81 LEU A CA 1
ATOM 604 C C . LEU A 1 81 ? -3.388 8.420 1.901 1.00 94.69 81 LEU A C 1
ATOM 606 O O . LEU A 1 81 ? -4.288 9.230 2.118 1.00 94.69 81 LEU A O 1
ATOM 610 N N . TRP A 1 82 ? -3.394 7.201 2.435 1.00 95.81 82 TRP A N 1
ATOM 611 C CA . TRP A 1 82 ? -4.486 6.738 3.275 1.00 95.81 82 TRP A CA 1
ATOM 612 C C . TRP A 1 82 ? -4.561 7.500 4.601 1.00 95.81 82 TRP A C 1
ATOM 614 O O . TRP A 1 82 ? -5.633 7.958 4.979 1.00 95.81 82 TRP A O 1
ATOM 624 N N . ARG A 1 83 ? -3.434 7.710 5.291 1.00 94.50 83 ARG A N 1
ATOM 625 C CA . ARG A 1 83 ? -3.392 8.446 6.570 1.00 94.50 83 ARG A CA 1
ATOM 626 C C . ARG A 1 83 ? -3.714 9.926 6.428 1.00 94.50 83 ARG A C 1
ATOM 628 O O . ARG A 1 83 ? -4.217 10.513 7.382 1.00 94.50 83 ARG A O 1
ATOM 635 N N . HIS A 1 84 ? -3.423 10.519 5.274 1.00 94.00 84 HIS A N 1
ATOM 636 C CA . HIS A 1 84 ? -3.782 11.903 4.988 1.00 94.00 84 HIS A CA 1
ATOM 637 C C . HIS A 1 84 ? -5.303 12.093 4.909 1.00 94.00 84 HIS A C 1
ATOM 639 O O . HIS A 1 84 ? -5.803 13.145 5.282 1.00 94.00 84 HIS A O 1
ATOM 645 N N . ASN A 1 85 ? -6.031 11.065 4.463 1.00 95.06 85 ASN A N 1
ATOM 646 C CA . ASN A 1 85 ? -7.467 11.140 4.186 1.00 95.06 85 ASN A CA 1
ATOM 647 C C . ASN A 1 85 ? -8.337 10.376 5.198 1.00 95.06 85 ASN A C 1
ATOM 649 O O . ASN A 1 85 ? -9.546 10.590 5.276 1.00 95.06 85 ASN A O 1
ATOM 653 N N . VAL A 1 86 ? -7.738 9.479 5.984 1.00 94.56 86 VAL A N 1
ATOM 654 C CA . VAL A 1 86 ? -8.416 8.643 6.977 1.00 94.56 86 VAL A CA 1
ATOM 655 C C . VAL A 1 86 ? -7.672 8.713 8.302 1.00 94.56 86 VAL A C 1
ATOM 657 O O . VAL A 1 86 ? -6.509 8.317 8.421 1.00 94.56 86 VAL A O 1
ATOM 660 N N . ALA A 1 87 ? -8.370 9.198 9.330 1.00 91.31 87 ALA A N 1
ATOM 661 C CA . ALA A 1 87 ? -7.821 9.339 10.671 1.00 91.31 87 ALA A CA 1
ATOM 662 C C . ALA A 1 87 ? -7.298 7.993 11.197 1.00 91.31 87 ALA A C 1
ATOM 664 O O . ALA A 1 87 ? -8.018 6.994 11.225 1.00 91.31 87 ALA A O 1
ATOM 665 N N . GLN A 1 88 ? -6.031 7.978 11.627 1.00 90.06 88 GLN A N 1
ATOM 666 C CA . GLN A 1 88 ? -5.333 6.763 12.071 1.00 90.06 88 GLN A CA 1
ATOM 667 C C . GLN A 1 88 ? -5.363 5.628 11.030 1.00 90.06 88 GLN A C 1
ATOM 669 O O . GLN A 1 88 ? -5.418 4.454 11.399 1.00 90.06 88 GLN A O 1
ATOM 674 N N . GLY A 1 89 ? -5.347 5.973 9.739 1.00 94.31 89 GLY A N 1
ATOM 675 C CA . GLY A 1 89 ? -5.358 5.013 8.643 1.00 94.31 89 GLY A CA 1
ATOM 676 C C . GLY A 1 89 ? -4.217 3.993 8.728 1.00 94.31 89 GLY A C 1
ATOM 677 O O . GLY A 1 89 ? -3.073 4.326 9.039 1.00 94.31 89 GLY A O 1
ATOM 678 N N . ILE A 1 90 ? -4.536 2.736 8.432 1.00 94.50 90 ILE A N 1
ATOM 679 C CA . ILE A 1 90 ? -3.608 1.603 8.411 1.00 94.50 90 ILE A CA 1
ATOM 680 C C . ILE A 1 90 ? -3.687 0.951 7.031 1.00 94.50 90 ILE A C 1
ATOM 682 O O . ILE A 1 90 ? -4.772 0.852 6.461 1.00 94.50 90 ILE A O 1
ATOM 686 N N . VAL A 1 91 ? -2.553 0.482 6.510 1.00 97.19 91 VAL A N 1
ATOM 687 C CA . VAL A 1 91 ? -2.487 -0.267 5.251 1.00 97.19 91 VAL A CA 1
ATOM 688 C C . VAL A 1 91 ? -1.923 -1.659 5.509 1.00 97.19 91 VAL A C 1
ATOM 690 O O . VAL A 1 91 ? -0.899 -1.807 6.173 1.00 97.19 91 VAL A O 1
ATOM 693 N N . ALA A 1 92 ? -2.574 -2.675 4.952 1.00 97.25 92 ALA A N 1
ATOM 694 C CA . ALA A 1 92 ? -2.044 -4.024 4.828 1.00 97.25 92 ALA A CA 1
ATOM 695 C C . ALA A 1 92 ? -1.827 -4.334 3.346 1.00 97.25 92 ALA A C 1
ATOM 697 O O . ALA A 1 92 ? -2.756 -4.232 2.547 1.00 97.25 92 ALA A O 1
ATOM 698 N N . VAL A 1 93 ? -0.605 -4.722 2.985 1.00 98.12 93 VAL A N 1
ATOM 699 C CA . VAL A 1 93 ? -0.280 -5.166 1.625 1.00 98.12 93 VAL A CA 1
ATOM 700 C C . VAL A 1 93 ? -0.054 -6.670 1.661 1.00 98.12 93 VAL A C 1
ATOM 702 O O . VAL A 1 93 ? 0.829 -7.140 2.385 1.00 98.12 93 VAL A O 1
ATOM 705 N N . LEU A 1 94 ? -0.863 -7.411 0.908 1.00 97.94 94 LEU A N 1
ATOM 706 C CA . LEU A 1 94 ? -0.901 -8.872 0.909 1.00 97.94 94 LEU A CA 1
ATOM 707 C C . LEU A 1 94 ? -0.567 -9.419 -0.480 1.00 97.94 94 LEU A C 1
ATOM 709 O O . LEU A 1 94 ? -0.980 -8.839 -1.479 1.00 97.94 94 LEU A O 1
ATOM 713 N N . ASP A 1 95 ? 0.124 -10.552 -0.556 1.00 97.19 95 ASP A N 1
ATOM 714 C CA . ASP A 1 95 ? 0.208 -11.320 -1.804 1.00 97.19 95 ASP A CA 1
ATOM 715 C C . ASP A 1 95 ? -1.187 -11.863 -2.144 1.00 97.19 95 ASP A C 1
ATOM 717 O O . ASP A 1 95 ? -1.831 -12.500 -1.311 1.00 97.19 95 ASP A O 1
ATOM 721 N N . ALA A 1 96 ? -1.663 -11.613 -3.362 1.00 96.44 96 ALA A N 1
ATOM 722 C CA . ALA A 1 96 ? -3.021 -11.957 -3.769 1.00 96.44 96 ALA A CA 1
ATOM 723 C C . ALA A 1 96 ? -3.286 -13.472 -3.842 1.00 96.44 96 ALA A C 1
ATOM 725 O O . ALA A 1 96 ? -4.435 -13.896 -3.743 1.00 96.44 96 ALA A O 1
ATOM 726 N N . ARG A 1 97 ? -2.238 -14.296 -3.983 1.00 94.38 97 ARG A N 1
ATOM 727 C CA . ARG A 1 97 ? -2.350 -15.761 -4.090 1.00 94.38 97 ARG A CA 1
ATOM 728 C C . ARG A 1 97 ? -2.408 -16.433 -2.726 1.00 94.38 97 ARG A C 1
ATOM 730 O O . ARG A 1 97 ? -3.026 -17.481 -2.577 1.00 94.38 97 ARG A O 1
ATOM 737 N N . THR A 1 98 ? -1.693 -15.875 -1.754 1.00 94.69 98 THR A N 1
ATOM 738 C CA . THR A 1 98 ? -1.468 -16.508 -0.448 1.00 94.69 98 THR A CA 1
ATOM 739 C C . THR A 1 98 ? -2.105 -15.759 0.718 1.00 94.69 98 THR A C 1
ATOM 741 O O . THR A 1 98 ? -2.071 -16.270 1.836 1.00 94.69 98 THR A O 1
ATOM 744 N N . ASP A 1 99 ? -2.624 -14.548 0.483 1.00 94.88 99 ASP A N 1
ATOM 745 C CA . ASP A 1 99 ? -3.106 -13.597 1.496 1.00 94.88 99 ASP A CA 1
ATOM 746 C C . ASP A 1 99 ? -2.075 -13.311 2.612 1.00 94.88 99 ASP A C 1
ATOM 748 O O . ASP A 1 99 ? -2.406 -12.805 3.687 1.00 94.88 99 ASP A O 1
ATOM 752 N N . ARG A 1 100 ? -0.790 -13.608 2.374 1.00 96.06 100 ARG A N 1
ATOM 753 C CA . ARG A 1 100 ? 0.285 -13.347 3.337 1.00 96.06 100 ARG A CA 1
ATOM 754 C C . ARG A 1 100 ? 0.753 -11.898 3.241 1.00 96.06 100 ARG A C 1
ATOM 756 O O . ARG A 1 100 ? 0.845 -11.371 2.133 1.00 96.06 100 ARG A O 1
ATOM 763 N N . PRO A 1 101 ? 1.107 -11.253 4.366 1.00 96.38 101 PRO A N 1
ATOM 764 C CA . PRO A 1 101 ? 1.640 -9.899 4.345 1.00 96.38 101 PRO A CA 1
ATOM 765 C C . PRO A 1 101 ? 2.996 -9.855 3.637 1.00 96.38 101 PRO A C 1
ATOM 767 O O . PRO A 1 101 ? 3.892 -10.643 3.937 1.00 96.38 101 PRO A O 1
ATOM 770 N N . VAL A 1 10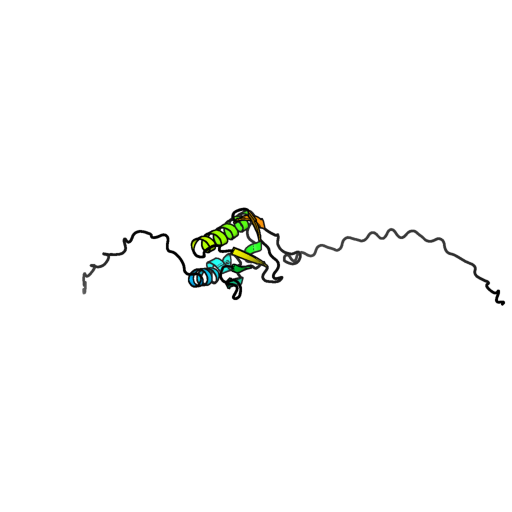2 ? 3.147 -8.904 2.714 1.00 97.56 102 VAL A N 1
ATOM 771 C CA . VAL A 1 102 ? 4.371 -8.721 1.908 1.00 97.56 102 VAL A CA 1
ATOM 772 C C . VAL A 1 102 ? 5.096 -7.419 2.213 1.00 97.56 102 VAL A C 1
ATOM 774 O O . VAL A 1 102 ? 6.189 -7.183 1.703 1.00 97.56 102 VAL A O 1
ATOM 777 N N . VAL A 1 103 ? 4.499 -6.572 3.049 1.00 97.50 103 VAL A N 1
ATOM 778 C CA . VAL A 1 103 ? 5.101 -5.344 3.560 1.00 97.50 103 VAL A CA 1
ATOM 779 C C . VAL A 1 103 ? 5.001 -5.355 5.075 1.00 97.50 103 VAL A C 1
ATOM 781 O O . VAL A 1 103 ? 3.927 -5.582 5.633 1.00 97.50 103 VAL A O 1
ATOM 784 N N . ARG A 1 104 ? 6.117 -5.062 5.740 1.00 96.31 104 ARG A N 1
ATOM 785 C CA . ARG A 1 104 ? 6.156 -4.820 7.179 1.00 96.31 104 ARG A CA 1
ATOM 786 C C . ARG A 1 104 ? 6.351 -3.331 7.420 1.00 96.31 104 ARG A C 1
ATOM 788 O O . ARG A 1 104 ? 7.404 -2.779 7.097 1.00 96.31 104 ARG A O 1
ATOM 795 N N . PHE A 1 105 ? 5.349 -2.689 8.008 1.00 92.94 105 PHE A N 1
ATOM 796 C CA . PHE A 1 105 ? 5.461 -1.308 8.468 1.00 92.94 105 PHE A CA 1
ATOM 797 C C . PHE A 1 105 ? 6.059 -1.284 9.879 1.00 92.94 105 PHE A C 1
ATOM 799 O O . PHE A 1 105 ? 5.613 -2.005 10.771 1.00 92.94 105 PHE A O 1
ATOM 806 N N . GLY A 1 106 ? 7.107 -0.489 10.058 1.00 88.94 106 GLY A N 1
ATOM 807 C CA . GLY A 1 106 ? 7.739 -0.213 11.337 1.00 88.94 106 GLY A CA 1
ATOM 808 C C . GLY A 1 106 ? 7.090 0.964 12.077 1.00 88.94 106 GLY A C 1
ATOM 809 O O . GLY A 1 106 ? 6.089 1.533 11.623 1.00 88.94 106 GLY A O 1
ATOM 810 N N . PRO A 1 107 ? 7.670 1.359 13.223 1.00 83.56 107 PRO A N 1
ATOM 811 C CA . PRO A 1 107 ? 7.209 2.506 13.997 1.00 83.56 107 PRO A CA 1
ATOM 812 C C . PRO A 1 107 ? 7.119 3.783 13.150 1.00 83.56 107 PRO A C 1
ATOM 814 O O . PRO A 1 107 ? 7.911 3.998 12.233 1.00 83.56 107 PRO A O 1
ATOM 817 N N . GLY A 1 108 ? 6.122 4.622 13.434 1.00 77.25 108 GLY A N 1
ATOM 818 C CA . GLY A 1 108 ? 5.880 5.865 12.689 1.00 77.25 108 GLY A CA 1
ATOM 819 C C . GLY A 1 108 ? 5.253 5.679 11.299 1.00 77.25 108 GLY A C 1
ATOM 820 O O . GLY A 1 108 ? 4.802 6.661 10.713 1.00 77.25 108 GLY A O 1
ATOM 821 N N . GLY A 1 109 ? 5.128 4.442 10.802 1.00 77.56 109 GLY A N 1
ATOM 822 C CA . GLY A 1 109 ? 4.609 4.148 9.463 1.00 77.56 109 GLY A CA 1
ATOM 823 C C . GLY A 1 109 ? 5.691 4.064 8.385 1.00 77.56 109 GLY A C 1
ATOM 824 O O . GLY A 1 109 ? 5.389 4.166 7.202 1.00 77.56 109 GLY A O 1
ATOM 825 N N . LEU A 1 110 ? 6.956 3.878 8.765 1.00 87.38 110 LEU A N 1
ATOM 826 C CA . LEU A 1 110 ? 8.026 3.633 7.798 1.00 87.38 110 LEU A CA 1
ATOM 827 C C . LEU A 1 110 ? 7.960 2.193 7.283 1.00 87.38 110 LEU A C 1
ATOM 829 O O . LEU A 1 110 ? 7.668 1.274 8.043 1.00 87.38 110 LEU A O 1
ATOM 833 N N . VAL A 1 1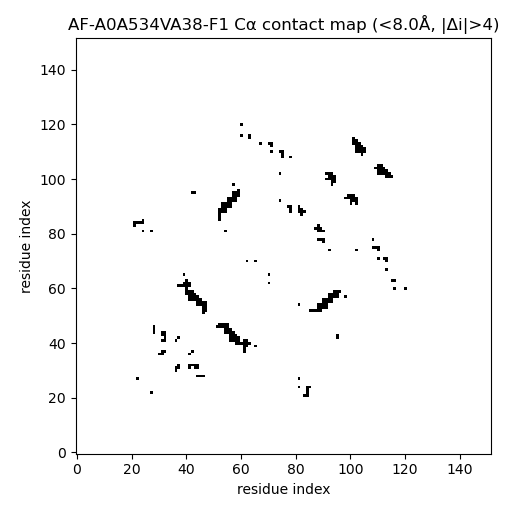11 ? 8.265 1.962 6.006 1.00 93.25 111 VAL A N 1
ATOM 834 C CA . VAL A 1 111 ? 8.374 0.595 5.477 1.00 93.25 111 VAL A CA 1
ATOM 835 C C . VAL A 1 111 ? 9.683 -0.022 5.966 1.00 93.25 111 VAL A C 1
ATOM 837 O O . VAL A 1 111 ? 10.757 0.355 5.501 1.00 93.25 111 VAL A O 1
ATOM 840 N N . ALA A 1 112 ? 9.595 -0.971 6.897 1.00 90.75 112 ALA A N 1
ATOM 841 C CA . ALA A 1 112 ? 10.757 -1.666 7.440 1.00 90.75 112 ALA A CA 1
ATOM 842 C C . ALA A 1 112 ? 11.266 -2.726 6.454 1.00 90.75 112 ALA A C 1
ATOM 844 O O . ALA A 1 112 ? 12.458 -2.795 6.158 1.00 90.75 112 ALA A O 1
ATOM 845 N N . GLU A 1 113 ? 10.357 -3.532 5.903 1.00 92.38 113 GLU A N 1
ATOM 846 C CA . GLU A 1 113 ? 10.701 -4.663 5.038 1.00 92.38 113 GLU A CA 1
ATOM 847 C C . GLU A 1 113 ? 9.672 -4.846 3.918 1.00 92.38 113 GLU A C 1
ATOM 849 O O . GLU A 1 113 ? 8.487 -4.540 4.077 1.00 92.38 113 GLU A O 1
ATOM 854 N N . VAL A 1 114 ? 10.141 -5.378 2.786 1.00 94.81 114 VAL A N 1
ATOM 855 C CA . VAL A 1 114 ? 9.303 -5.875 1.688 1.00 94.81 114 VAL A CA 1
ATOM 856 C C . VAL A 1 114 ? 9.745 -7.297 1.362 1.00 94.81 114 VAL A C 1
ATOM 858 O O . VAL A 1 114 ? 10.939 -7.539 1.193 1.00 94.81 114 VAL A O 1
ATOM 861 N N . ALA A 1 115 ? 8.799 -8.230 1.314 1.00 92.44 115 ALA A N 1
ATOM 862 C CA . ALA A 1 115 ? 9.069 -9.638 1.048 1.00 92.44 115 ALA A CA 1
ATOM 863 C C . ALA A 1 115 ? 9.419 -9.859 -0.426 1.00 92.44 115 ALA A C 1
ATOM 865 O O . ALA A 1 115 ? 8.839 -9.216 -1.301 1.00 92.44 115 ALA A O 1
ATOM 866 N N . ASP A 1 116 ? 10.326 -10.782 -0.723 1.00 88.69 116 ASP A N 1
ATOM 867 C CA . ASP A 1 116 ? 10.568 -11.223 -2.098 1.00 88.69 116 ASP A CA 1
ATOM 868 C C . ASP A 1 116 ? 9.405 -12.055 -2.647 1.00 88.69 116 ASP A C 1
ATOM 870 O O . ASP A 1 116 ? 8.468 -12.411 -1.926 1.00 88.69 116 ASP A O 1
ATOM 874 N N . ALA A 1 117 ? 9.446 -12.331 -3.952 1.00 77.81 117 ALA A N 1
ATOM 875 C CA . ALA A 1 117 ? 8.454 -13.189 -4.581 1.00 77.81 117 ALA A CA 1
ATOM 876 C C . ALA A 1 117 ? 8.455 -14.575 -3.908 1.00 77.81 117 ALA A C 1
ATOM 878 O O . ALA A 1 117 ? 9.533 -15.124 -3.655 1.00 77.81 117 ALA A O 1
ATOM 879 N N . PRO A 1 118 ? 7.281 -15.167 -3.624 1.00 73.94 118 PRO A N 1
ATOM 880 C CA . PRO A 1 1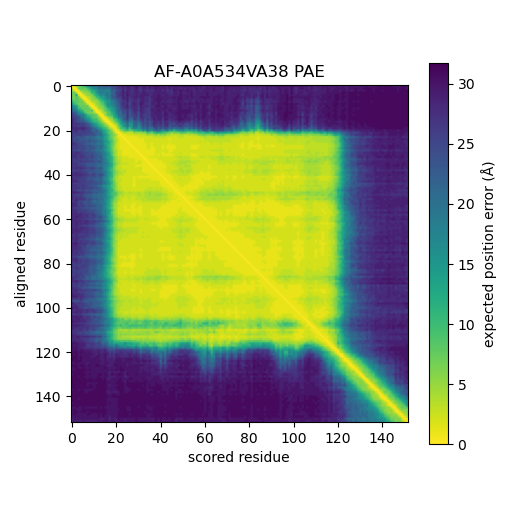18 ? 7.219 -16.510 -3.070 1.00 73.94 118 PRO A CA 1
ATOM 881 C C . PRO A 1 118 ? 7.910 -17.509 -4.009 1.00 73.94 118 PRO A C 1
ATOM 883 O O . PRO A 1 118 ? 7.784 -17.432 -5.237 1.00 73.94 118 PRO A O 1
ATOM 886 N N . ALA A 1 119 ? 8.653 -18.455 -3.426 1.00 63.53 119 ALA A N 1
ATOM 887 C CA . ALA A 1 119 ? 9.328 -19.514 -4.170 1.00 63.53 119 ALA A CA 1
ATOM 888 C C . ALA A 1 119 ? 8.284 -20.327 -4.958 1.00 63.53 119 ALA A C 1
ATOM 890 O O . ALA A 1 119 ? 7.488 -21.058 -4.376 1.00 63.53 119 ALA A O 1
ATOM 891 N N . GLY A 1 120 ? 8.255 -20.133 -6.278 1.00 58.00 120 GLY A N 1
ATOM 892 C CA . GLY A 1 120 ? 7.212 -20.647 -7.174 1.00 58.00 120 GLY A CA 1
ATOM 893 C C . GLY A 1 120 ? 6.799 -19.659 -8.271 1.00 58.00 120 GLY A C 1
ATOM 894 O O . GLY A 1 120 ? 6.303 -20.083 -9.306 1.00 58.00 120 GLY A O 1
ATOM 895 N N . ALA A 1 121 ? 7.082 -18.362 -8.101 1.00 56.03 121 ALA A N 1
ATOM 896 C CA . ALA A 1 121 ? 6.774 -17.314 -9.085 1.00 56.03 121 ALA A CA 1
ATOM 897 C C . ALA A 1 121 ? 7.768 -17.229 -10.269 1.00 56.03 121 ALA A C 1
ATOM 899 O O . ALA A 1 121 ? 7.617 -16.397 -11.158 1.00 56.03 121 ALA A O 1
ATOM 900 N N . GLY A 1 122 ? 8.799 -18.079 -10.292 1.00 48.53 122 GLY A N 1
ATOM 901 C CA . GLY A 1 122 ? 9.823 -18.105 -11.333 1.00 48.53 122 GLY A CA 1
ATOM 902 C C . GLY A 1 122 ? 10.093 -19.530 -11.789 1.00 48.53 122 GLY A C 1
ATOM 903 O O . GLY A 1 122 ? 10.931 -20.222 -11.215 1.00 48.53 122 GLY A O 1
ATOM 904 N N . GLY A 1 123 ? 9.400 -19.973 -12.833 1.00 44.38 123 GLY A N 1
ATOM 905 C CA . GLY A 1 123 ? 9.759 -21.191 -13.547 1.00 44.38 123 GLY A CA 1
ATOM 906 C C . GLY A 1 123 ? 11.106 -21.028 -14.253 1.00 44.38 123 GLY A C 1
ATOM 907 O O . GLY A 1 123 ? 11.166 -20.607 -15.403 1.00 44.38 123 GLY A O 1
ATOM 908 N N . LYS A 1 124 ? 12.192 -21.418 -13.585 1.00 47.31 124 LYS A N 1
ATOM 909 C CA . LYS A 1 124 ? 13.311 -22.107 -14.238 1.00 47.31 124 LYS A CA 1
ATOM 910 C C . LYS A 1 124 ? 13.509 -23.439 -13.514 1.00 47.31 124 LYS A C 1
ATOM 912 O O . LYS A 1 124 ? 13.614 -23.421 -12.288 1.00 47.31 124 LYS A O 1
ATOM 917 N N . PRO A 1 125 ? 13.546 -24.581 -14.223 1.00 45.75 125 PRO A N 1
ATOM 918 C CA . PRO A 1 125 ? 13.788 -25.866 -13.589 1.00 45.75 125 PRO A CA 1
ATOM 919 C C . PRO A 1 125 ? 15.215 -25.876 -13.042 1.00 45.75 125 PRO A C 1
ATOM 921 O O . PRO A 1 125 ? 16.187 -25.945 -13.793 1.00 45.75 125 PRO A O 1
ATOM 924 N N . THR A 1 126 ? 15.358 -25.791 -11.725 1.00 50.12 126 THR A N 1
ATOM 925 C CA . THR A 1 126 ? 16.593 -26.199 -11.062 1.00 50.12 126 THR A CA 1
ATOM 926 C C . THR A 1 126 ? 16.681 -27.718 -11.210 1.00 50.12 126 THR A C 1
ATOM 928 O O . THR A 1 126 ? 15.762 -28.411 -10.761 1.00 50.12 126 THR A O 1
ATOM 931 N N . PRO A 1 127 ? 17.731 -28.274 -11.839 1.00 56.38 127 PRO A N 1
ATOM 932 C CA . PRO A 1 127 ? 17.880 -29.717 -11.884 1.00 56.38 127 PRO A CA 1
ATOM 933 C C . PRO A 1 127 ? 18.033 -30.234 -10.445 1.00 56.38 127 PRO A C 1
ATOM 935 O O . PRO A 1 127 ? 18.661 -29.564 -9.613 1.00 56.38 127 PRO A O 1
ATOM 938 N N . PRO A 1 128 ? 17.437 -31.392 -10.114 1.00 50.25 128 PRO A N 1
ATOM 939 C CA . PRO A 1 128 ? 17.529 -31.946 -8.775 1.00 50.25 128 PRO A CA 1
ATOM 940 C C . PRO A 1 128 ? 19.001 -32.145 -8.409 1.00 50.25 128 PRO A C 1
ATOM 942 O O . PRO A 1 128 ? 19.773 -32.710 -9.184 1.00 50.25 128 PRO A O 1
ATOM 945 N N . LYS A 1 129 ? 19.389 -31.677 -7.215 1.00 51.75 129 LYS A N 1
ATOM 946 C CA . LYS A 1 129 ? 20.688 -31.993 -6.613 1.00 51.75 129 LYS A CA 1
ATOM 947 C C . LYS A 1 129 ? 20.853 -33.507 -6.648 1.00 51.75 129 LYS A C 1
ATOM 949 O O . LYS A 1 129 ? 20.107 -34.213 -5.969 1.00 51.75 129 LYS A O 1
ATOM 954 N N . SER A 1 130 ? 21.825 -33.986 -7.420 1.00 45.50 130 SER A N 1
ATOM 955 C CA . SER A 1 130 ? 22.283 -35.367 -7.381 1.00 45.50 130 SER A CA 1
ATOM 956 C C . SER A 1 130 ? 22.581 -35.721 -5.930 1.00 45.50 130 SER A C 1
ATOM 958 O O . SER A 1 130 ? 23.559 -35.266 -5.336 1.00 45.50 130 SER A O 1
ATOM 960 N N . ARG A 1 131 ? 21.674 -36.490 -5.332 1.00 46.19 131 ARG A N 1
ATOM 961 C CA . ARG A 1 131 ? 21.868 -37.131 -4.043 1.00 46.19 131 ARG A CA 1
ATOM 962 C C . ARG A 1 131 ? 22.949 -38.173 -4.279 1.00 46.19 131 ARG A C 1
ATOM 964 O O . ARG A 1 131 ? 22.657 -39.270 -4.743 1.00 46.19 131 ARG A O 1
ATOM 971 N N . THR A 1 132 ? 24.203 -37.816 -4.023 1.00 50.44 132 THR A N 1
ATOM 972 C CA . THR A 1 132 ? 25.296 -38.784 -3.972 1.00 50.44 132 THR A CA 1
ATOM 973 C C . THR A 1 132 ? 25.056 -39.663 -2.751 1.00 50.44 132 THR A C 1
ATOM 975 O O . THR A 1 132 ? 25.567 -39.414 -1.662 1.00 50.44 132 THR A O 1
ATOM 978 N N . SER A 1 133 ? 24.210 -40.675 -2.925 1.00 47.28 133 SER A N 1
ATOM 979 C CA . SER A 1 133 ? 24.132 -41.825 -2.042 1.00 47.28 133 SER A CA 1
ATOM 980 C C . SER A 1 133 ? 25.490 -42.515 -2.093 1.00 47.28 133 SER A C 1
ATOM 982 O O . SER A 1 133 ? 25.743 -43.344 -2.963 1.00 47.28 133 SER A O 1
ATOM 984 N N . ARG A 1 134 ? 26.395 -42.170 -1.172 1.00 42.03 134 ARG A N 1
ATOM 985 C CA . ARG A 1 134 ? 27.513 -43.053 -0.846 1.00 42.03 134 ARG A CA 1
ATOM 986 C C . ARG A 1 134 ? 26.933 -44.197 -0.019 1.00 42.03 134 ARG A C 1
ATOM 988 O O . ARG A 1 134 ? 26.850 -44.126 1.201 1.00 42.03 134 ARG A O 1
ATOM 995 N N . VAL A 1 135 ? 26.467 -45.213 -0.735 1.00 48.38 135 VAL A N 1
ATOM 996 C CA . VAL A 1 135 ? 26.160 -46.539 -0.208 1.00 48.38 135 VAL A CA 1
ATOM 997 C C . VAL A 1 135 ? 27.456 -47.105 0.373 1.00 48.38 135 VAL A C 1
ATOM 999 O O . VAL A 1 135 ? 28.441 -47.269 -0.345 1.00 48.38 135 VAL A O 1
ATOM 1002 N N . ALA A 1 136 ? 27.471 -47.355 1.680 1.00 50.72 136 ALA A N 1
ATOM 1003 C CA . ALA A 1 136 ? 28.477 -48.205 2.302 1.00 50.72 136 ALA A CA 1
ATOM 1004 C C . ALA A 1 136 ? 28.236 -49.650 1.821 1.00 50.72 136 ALA A C 1
ATOM 1006 O O . ALA A 1 136 ? 27.089 -50.104 1.879 1.00 50.72 136 ALA A O 1
ATOM 1007 N N . PRO A 1 137 ? 29.250 -50.387 1.336 1.00 50.09 137 PRO A N 1
ATOM 1008 C CA . PRO A 1 137 ? 29.062 -51.787 1.001 1.00 50.09 137 PRO A CA 1
ATOM 1009 C C . PRO A 1 137 ? 28.922 -52.593 2.292 1.00 50.09 137 PRO A C 1
ATOM 1011 O O . PRO A 1 137 ? 29.846 -52.672 3.102 1.00 50.09 137 PRO A O 1
ATOM 1014 N N . GLY A 1 138 ? 27.739 -53.177 2.471 1.00 40.38 138 GLY A N 1
ATOM 1015 C CA . GLY A 1 138 ? 27.471 -54.154 3.510 1.00 40.38 138 GLY A CA 1
ATOM 1016 C C . GLY A 1 138 ? 28.350 -55.391 3.348 1.00 40.38 138 GLY A C 1
ATOM 1017 O O . GLY A 1 138 ? 28.512 -55.924 2.250 1.00 40.38 138 GLY A O 1
ATOM 1018 N N . SER A 1 139 ? 28.874 -55.868 4.472 1.00 46.03 139 SER A N 1
ATOM 1019 C CA . SER A 1 139 ? 29.305 -57.255 4.608 1.00 46.03 139 SER A CA 1
ATOM 1020 C C . SER A 1 139 ? 28.096 -58.083 5.049 1.00 46.03 139 SER A C 1
ATOM 1022 O O . SER A 1 139 ? 27.374 -57.722 5.974 1.00 46.03 139 SER A O 1
ATOM 1024 N N . ARG A 1 140 ? 27.842 -59.143 4.286 1.00 51.09 140 ARG A N 1
ATOM 1025 C CA . ARG A 1 140 ? 26.700 -60.065 4.334 1.00 51.09 140 ARG A CA 1
ATOM 1026 C C . ARG A 1 140 ? 26.670 -60.890 5.640 1.00 51.09 140 ARG A C 1
ATOM 1028 O O . ARG A 1 140 ? 27.744 -61.240 6.122 1.00 51.09 140 ARG A O 1
ATOM 1035 N N . PRO A 1 141 ? 25.489 -61.273 6.168 1.00 59.09 141 PRO A N 1
ATOM 1036 C CA . PRO A 1 141 ? 25.367 -62.220 7.280 1.00 59.09 141 PRO A CA 1
ATOM 1037 C C . PRO A 1 141 ? 25.445 -63.675 6.780 1.00 59.09 141 PRO A C 1
ATOM 1039 O O . PRO A 1 141 ? 25.196 -63.932 5.596 1.00 59.09 141 PRO A O 1
ATOM 1042 N N . PRO A 1 142 ? 25.748 -64.638 7.667 1.00 49.94 142 PRO A N 1
ATOM 1043 C CA . PRO A 1 142 ? 24.770 -65.716 7.859 1.00 49.94 142 PRO A CA 1
ATOM 1044 C C . PRO A 1 142 ? 24.705 -66.270 9.297 1.00 49.94 142 PRO A C 1
ATOM 1046 O O . PRO A 1 142 ? 25.719 -66.357 9.982 1.00 49.94 142 PRO A O 1
ATOM 1049 N N . GLY A 1 143 ? 23.518 -66.747 9.695 1.00 38.34 143 GLY A N 1
ATOM 1050 C CA . GLY A 1 143 ? 23.379 -67.785 10.727 1.00 38.34 143 GLY A CA 1
ATOM 1051 C C . GLY A 1 143 ? 22.426 -67.468 11.883 1.00 38.34 143 GLY A C 1
ATOM 1052 O O . GLY A 1 143 ? 22.869 -67.079 12.954 1.00 38.34 143 GLY A O 1
ATOM 1053 N N . ALA A 1 144 ? 21.124 -67.692 11.681 1.00 47.62 144 ALA A N 1
ATOM 1054 C CA . ALA A 1 144 ? 20.214 -68.145 12.748 1.00 47.62 144 ALA A CA 1
ATOM 1055 C C . ALA A 1 144 ? 20.439 -69.665 12.981 1.00 47.62 144 ALA A C 1
ATOM 1057 O O . ALA A 1 144 ? 21.136 -70.259 12.150 1.00 47.62 144 ALA A O 1
ATOM 1058 N N . PRO A 1 145 ? 19.827 -70.354 13.971 1.00 58.84 145 PRO A N 1
ATOM 1059 C CA . PRO A 1 145 ? 18.818 -69.949 14.967 1.00 58.84 145 PRO A CA 1
ATOM 1060 C C . PRO A 1 145 ? 19.310 -70.257 16.412 1.00 58.84 145 PRO A C 1
ATOM 1062 O O . PRO A 1 145 ? 20.435 -70.703 16.599 1.00 58.84 145 PRO A O 1
ATOM 1065 N N . THR A 1 146 ? 18.619 -69.974 17.518 1.00 46.66 146 THR A N 1
ATOM 1066 C CA . THR A 1 146 ? 17.474 -70.735 18.050 1.00 46.66 146 THR A CA 1
ATOM 1067 C C . THR A 1 146 ? 17.008 -70.035 19.334 1.00 46.66 146 THR A C 1
ATOM 1069 O O . THR A 1 146 ? 17.823 -69.783 20.215 1.00 46.66 146 THR A O 1
ATOM 1072 N N . ASP A 1 147 ? 15.715 -69.740 19.422 1.00 54.69 147 ASP A N 1
ATOM 1073 C CA . ASP A 1 147 ? 14.951 -69.722 20.677 1.00 54.69 147 ASP A CA 1
ATOM 1074 C C . ASP A 1 147 ? 14.356 -71.140 20.782 1.00 54.69 147 ASP A C 1
ATOM 1076 O O . ASP A 1 147 ? 13.952 -71.682 19.741 1.00 54.69 147 ASP A O 1
ATOM 1080 N N . PRO A 1 148 ? 14.386 -71.813 21.940 1.00 56.91 148 PRO A N 1
ATOM 1081 C CA . PRO A 1 148 ? 13.272 -71.626 22.866 1.00 56.91 148 PRO A CA 1
ATOM 1082 C C . PRO A 1 148 ? 13.702 -71.737 24.336 1.00 56.91 148 PRO A C 1
ATOM 1084 O O . PRO A 1 148 ? 14.320 -72.727 24.719 1.00 56.91 148 PRO A O 1
ATOM 1087 N N . ASP A 1 149 ? 13.240 -70.839 25.202 1.00 48.69 149 ASP A N 1
ATOM 1088 C CA . ASP A 1 149 ? 12.770 -71.340 26.496 1.00 48.69 149 ASP A CA 1
ATOM 1089 C C . ASP A 1 149 ? 11.554 -70.580 27.029 1.00 48.69 149 ASP A C 1
ATOM 1091 O O . ASP A 1 149 ? 11.563 -69.381 27.306 1.00 48.69 149 ASP A O 1
ATOM 1095 N N . VAL A 1 150 ? 10.480 -71.355 27.125 1.00 49.41 150 VAL A N 1
ATOM 1096 C CA . VAL A 1 150 ? 9.224 -71.083 27.808 1.00 49.41 150 VAL A CA 1
ATOM 1097 C C . VAL A 1 150 ? 9.315 -71.818 29.136 1.00 49.41 150 VAL A C 1
ATOM 1099 O O . VAL A 1 150 ? 9.644 -73.002 29.109 1.00 49.41 150 VAL A O 1
ATOM 1102 N N . ARG A 1 151 ? 8.929 -71.147 30.230 1.00 45.69 151 ARG A N 1
ATOM 1103 C CA . ARG A 1 151 ? 8.299 -71.637 31.488 1.00 45.69 151 ARG A CA 1
ATOM 1104 C C . ARG A 1 151 ? 8.722 -70.708 32.632 1.00 45.69 151 ARG A C 1
ATOM 1106 O O . ARG A 1 151 ? 9.853 -70.241 32.637 1.00 45.69 151 ARG A O 1
ATOM 1113 N N . ASP A 1 152 ? 7.921 -70.382 33.633 1.00 53.72 152 ASP A N 1
ATOM 1114 C CA . ASP A 1 152 ? 6.519 -70.603 34.020 1.00 53.72 152 ASP A CA 1
ATOM 1115 C C . ASP A 1 152 ? 6.219 -69.471 35.031 1.00 53.72 152 ASP A C 1
ATOM 1117 O O . ASP A 1 152 ? 7.176 -69.070 35.743 1.00 53.72 152 ASP A O 1
#

pLDDT: mean 77.89, std 21.82, range [38.34, 98.38]

Sequence (152 aa):
MSRQLAVVALLAGLGGPAAAHWLSPEAILAQLDSEPARALGVERAARDEKTPRLLVIRVGDGWYAMPAAKRRTQAGAWLELWRHNVAQGIVAVLDARTDRPVVRFGPGGLVAEVADAPAGAGGKPTPPKSRTSRVAPGSRPPGAPTDPDVRD

Solvent-accessible surface area (backbone atoms only — not comparable to full-atom values): 9883 Å² total; per-residue (Å²): 140,82,91,79,87,89,82,88,87,83,88,81,88,88,88,70,82,86,64,84,72,80,51,53,73,68,55,52,42,54,53,40,70,30,71,75,30,39,66,52,10,38,75,45,56,44,64,38,87,94,42,72,45,33,37,40,36,25,30,43,69,42,36,61,72,42,56,69,67,59,47,42,53,50,55,35,50,53,38,50,56,41,39,75,54,31,81,85,32,41,68,47,40,22,34,62,90,74,69,43,75,38,51,41,70,40,82,97,64,42,61,69,46,72,62,75,73,63,96,78,82,66,94,67,88,73,77,77,78,80,77,80,76,79,74,75,85,80,84,82,86,88,82,84,87,83,87,87,89,87,85,131

Mean predicted aligned error: 15.62 Å

Secondary structure (DSSP, 8-state):
---------------------PPPHHHHHHHHTSHHHHHTTEEEEEE-SS-TTEEEEEE-HHHHHS-HHHHHHHHHHHHHHHHHHSTT-EEEEEETTT--B-EEE-GGG-EEEEPPPPTTSS---PPP---------PPPP-----------